Protein AF-A0A398BNW0-F1 (afdb_monomer)

Structure (mmCIF, N/CA/C/O backbone):
data_AF-A0A398BNW0-F1
#
_entry.id   AF-A0A398BNW0-F1
#
loop_
_atom_site.group_PDB
_atom_site.id
_atom_site.type_symbol
_atom_site.label_atom_id
_atom_site.label_alt_id
_at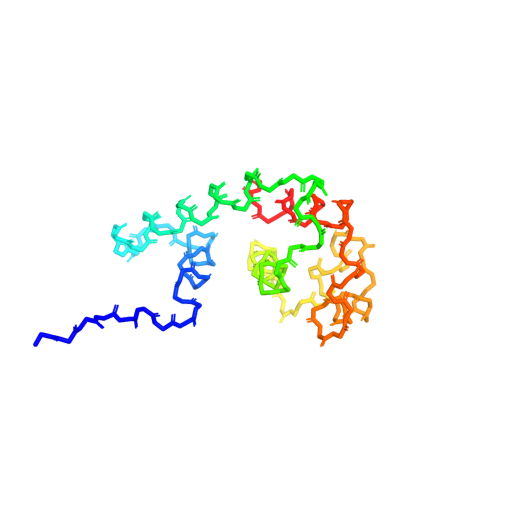om_site.label_comp_id
_atom_site.label_asym_id
_atom_site.label_entity_id
_atom_site.label_seq_id
_atom_site.pdbx_PDB_ins_code
_atom_site.Cartn_x
_atom_site.Cartn_y
_atom_site.Cartn_z
_atom_site.occupancy
_atom_site.B_iso_or_equiv
_atom_site.auth_seq_id
_atom_site.auth_comp_id
_atom_site.auth_asym_id
_atom_site.auth_atom_id
_atom_site.pdbx_PDB_model_num
ATOM 1 N N . MET A 1 1 ? -35.550 0.754 -6.105 1.00 36.28 1 MET A N 1
ATOM 2 C CA . MET A 1 1 ? -34.546 -0.235 -5.673 1.00 36.28 1 MET A CA 1
ATOM 3 C C . MET A 1 1 ? -33.232 0.264 -6.237 1.00 36.28 1 MET A C 1
ATOM 5 O O . MET A 1 1 ? -33.037 0.196 -7.439 1.00 36.28 1 MET A O 1
ATOM 9 N N . TRP A 1 2 ? -32.488 1.017 -5.429 1.00 29.73 2 TRP A N 1
ATOM 10 C CA . TRP A 1 2 ? -31.236 1.647 -5.842 1.00 29.73 2 TRP A CA 1
ATOM 11 C C . TRP A 1 2 ? -30.150 0.661 -5.425 1.00 29.73 2 TRP A C 1
ATOM 13 O O . TRP A 1 2 ? -29.912 0.504 -4.228 1.00 29.73 2 TRP A O 1
ATOM 23 N N . ASP A 1 3 ? -29.601 -0.085 -6.381 1.00 40.12 3 ASP A N 1
ATOM 24 C CA . ASP A 1 3 ? -28.512 -1.018 -6.111 1.00 40.12 3 ASP A CA 1
ATOM 25 C C . ASP A 1 3 ? -27.298 -0.179 -5.725 1.00 40.12 3 ASP A C 1
ATOM 27 O O . ASP A 1 3 ? -26.709 0.521 -6.551 1.00 40.12 3 ASP A O 1
ATOM 31 N N . GLY A 1 4 ? -27.019 -0.157 -4.422 1.00 40.19 4 GLY A N 1
ATOM 32 C CA . GLY A 1 4 ? -25.934 0.591 -3.810 1.00 40.19 4 GLY A CA 1
ATOM 33 C C . GLY A 1 4 ? -24.596 0.084 -4.319 1.00 40.19 4 GLY A C 1
ATOM 34 O O . GLY A 1 4 ? -23.948 -0.733 -3.672 1.00 40.19 4 GLY A O 1
ATOM 35 N N . ASN A 1 5 ? -24.181 0.588 -5.479 1.00 43.91 5 ASN A N 1
ATOM 36 C CA . ASN A 1 5 ? -22.798 0.565 -5.913 1.00 43.91 5 ASN A CA 1
ATOM 37 C C . ASN A 1 5 ? -21.997 1.281 -4.825 1.00 43.91 5 ASN A C 1
ATOM 39 O O . ASN A 1 5 ? -22.020 2.511 -4.734 1.00 43.91 5 ASN A O 1
ATOM 43 N N . ALA A 1 6 ? -21.347 0.499 -3.962 1.00 51.44 6 ALA A N 1
ATOM 44 C CA . ALA A 1 6 ? -20.361 1.001 -3.025 1.00 51.44 6 ALA A CA 1
ATOM 45 C C . ALA A 1 6 ? -19.407 1.898 -3.818 1.00 51.44 6 ALA A C 1
ATOM 47 O O . ALA A 1 6 ? -18.853 1.466 -4.833 1.00 51.44 6 ALA A O 1
ATOM 48 N N . ALA A 1 7 ? -19.276 3.160 -3.405 1.00 46.81 7 ALA A N 1
ATOM 49 C CA . ALA A 1 7 ? -18.405 4.101 -4.090 1.00 46.81 7 ALA A CA 1
ATOM 50 C C . ALA A 1 7 ? -17.011 3.458 -4.253 1.00 46.81 7 ALA A C 1
ATOM 52 O O . ALA A 1 7 ? -16.554 2.785 -3.313 1.00 46.81 7 ALA A O 1
ATOM 53 N N . PRO A 1 8 ? -16.345 3.615 -5.413 1.00 48.19 8 PRO A N 1
ATOM 54 C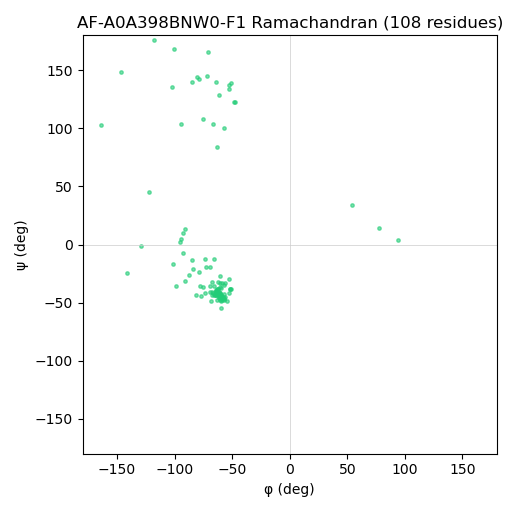 CA . PRO A 1 8 ? -14.993 3.105 -5.614 1.00 48.19 8 PRO A CA 1
ATOM 55 C C . PRO A 1 8 ? -14.107 3.498 -4.423 1.00 48.19 8 PRO A C 1
ATOM 57 O O . PRO A 1 8 ? -14.044 4.672 -4.067 1.00 48.19 8 PRO A O 1
ATOM 60 N N . GLY A 1 9 ? -13.499 2.512 -3.757 1.00 56.56 9 GLY A N 1
ATOM 61 C CA . GLY A 1 9 ? -12.660 2.730 -2.571 1.00 56.56 9 GLY A CA 1
ATOM 62 C C . GLY A 1 9 ? -13.354 2.602 -1.206 1.00 56.56 9 GLY A C 1
ATOM 63 O O . GLY A 1 9 ? -12.703 2.768 -0.180 1.00 56.56 9 GLY A O 1
ATOM 64 N N . THR A 1 10 ? -14.639 2.238 -1.129 1.00 63.56 10 THR A N 1
ATOM 65 C CA . THR A 1 10 ? -15.304 2.014 0.179 1.00 63.56 10 THR A CA 1
ATOM 66 C C . THR A 1 10 ? -14.658 0.860 0.968 1.00 63.56 10 THR A C 1
ATOM 68 O O . THR A 1 10 ? -14.445 0.967 2.172 1.00 63.56 10 THR A O 1
ATOM 71 N N . HIS A 1 11 ? -14.251 -0.210 0.280 1.00 61.53 11 HIS A N 1
ATOM 72 C CA . HIS A 1 11 ? -13.496 -1.329 0.864 1.00 61.53 11 HIS A CA 1
ATOM 73 C C . HIS A 1 11 ? -12.076 -0.917 1.297 1.00 61.53 11 HIS A C 1
ATOM 75 O O . HIS A 1 11 ? -11.567 -1.404 2.302 1.00 61.53 11 HIS A O 1
ATOM 81 N N . GLN A 1 12 ? -11.462 0.034 0.584 1.00 62.41 12 GLN A N 1
ATOM 82 C CA . GLN A 1 12 ? -10.150 0.606 0.913 1.00 62.41 12 GLN A CA 1
ATOM 83 C C . GLN A 1 12 ? -10.214 1.432 2.207 1.00 62.41 12 GLN A C 1
ATOM 85 O O . GLN A 1 12 ? -9.332 1.328 3.056 1.00 62.41 12 GLN A O 1
ATOM 90 N N . ILE A 1 13 ? -11.290 2.205 2.393 1.00 63.34 13 ILE A N 1
ATOM 91 C CA . ILE A 1 13 ? -11.565 2.928 3.642 1.00 63.34 13 ILE A CA 1
ATOM 92 C C . ILE A 1 13 ? -11.819 1.936 4.784 1.00 63.34 13 ILE A C 1
ATOM 94 O O . ILE A 1 13 ? -11.262 2.104 5.859 1.00 63.34 13 ILE A O 1
ATOM 98 N N . ALA A 1 14 ? -12.587 0.868 4.558 1.00 64.50 14 ALA A N 1
ATOM 99 C CA . ALA A 1 14 ? -12.848 -0.131 5.594 1.00 64.50 14 ALA A CA 1
ATOM 100 C C . ALA A 1 14 ? -11.572 -0.854 6.068 1.00 64.50 14 ALA A C 1
ATOM 102 O O . ALA A 1 14 ? -11.379 -0.999 7.271 1.00 64.50 14 ALA A O 1
ATOM 103 N N . LEU A 1 15 ? -10.667 -1.238 5.155 1.00 65.25 15 LEU A N 1
ATOM 104 C CA . LEU A 1 15 ? -9.372 -1.839 5.517 1.00 65.25 15 LEU A CA 1
ATOM 105 C C . LEU A 1 15 ? -8.487 -0.862 6.305 1.00 65.25 15 LEU A C 1
ATOM 107 O O . LEU A 1 15 ? -7.824 -1.232 7.271 1.00 65.25 15 LEU A O 1
ATOM 111 N N . ARG A 1 16 ? -8.493 0.406 5.895 1.00 64.62 16 ARG A N 1
ATOM 112 C CA . ARG A 1 16 ? -7.786 1.491 6.573 1.00 64.62 16 ARG A CA 1
ATOM 113 C C . ARG A 1 16 ? -8.290 1.690 8.011 1.00 64.62 16 ARG A C 1
ATOM 115 O O . ARG A 1 16 ? -7.478 1.865 8.916 1.00 64.62 16 ARG A O 1
ATOM 122 N N . GLU A 1 17 ? -9.604 1.656 8.214 1.00 63.78 17 GLU A N 1
ATOM 123 C CA . GLU A 1 17 ? -10.239 1.817 9.527 1.00 63.78 17 GLU A CA 1
ATOM 124 C C . GLU A 1 17 ? -10.098 0.556 10.406 1.00 63.78 17 GLU A C 1
ATOM 126 O O . GLU A 1 17 ? -9.823 0.694 11.594 1.00 63.78 17 GLU A O 1
ATOM 131 N N . GLU A 1 18 ? -10.161 -0.664 9.843 1.00 65.12 18 GLU A N 1
ATOM 132 C CA . GLU A 1 18 ? -9.876 -1.931 10.560 1.00 65.12 18 GLU A CA 1
ATOM 133 C C . GLU A 1 18 ? -8.516 -1.879 11.270 1.00 65.12 18 GLU A C 1
ATOM 135 O O . GLU A 1 18 ? -8.346 -2.369 12.386 1.00 65.12 18 GLU A O 1
ATOM 140 N N . VAL A 1 19 ? -7.545 -1.252 10.615 1.00 63.66 19 VAL A N 1
ATOM 141 C CA . VAL A 1 19 ? -6.180 -1.119 11.107 1.00 63.66 19 VAL A CA 1
ATOM 142 C C . VAL A 1 19 ? -6.028 -0.016 12.164 1.00 63.66 19 VAL A C 1
ATOM 144 O O . VAL A 1 19 ? -5.093 -0.071 12.967 1.00 63.66 19 VAL A O 1
ATOM 147 N N . MET A 1 20 ? -6.924 0.973 12.184 1.00 64.12 20 MET A N 1
ATOM 148 C CA . MET A 1 20 ? -6.844 2.140 13.068 1.00 64.12 20 MET A CA 1
ATOM 149 C C . MET A 1 20 ? -7.723 2.034 14.319 1.00 64.12 20 MET A C 1
ATOM 151 O O . MET A 1 20 ? -7.291 2.514 15.367 1.00 64.12 20 MET A O 1
ATOM 155 N N . ASP A 1 21 ? -8.909 1.419 14.242 1.00 59.97 21 ASP A N 1
ATOM 156 C CA . ASP A 1 21 ? -9.814 1.257 15.389 1.00 59.97 21 ASP A CA 1
ATOM 157 C C . ASP A 1 21 ? -10.900 0.181 15.135 1.00 59.97 21 ASP A C 1
ATOM 159 O O . ASP A 1 21 ? -11.888 0.403 14.434 1.00 59.97 21 ASP A O 1
ATOM 163 N N . MET A 1 22 ? -10.739 -1.016 15.713 1.00 50.97 22 MET A N 1
ATOM 164 C CA . MET A 1 22 ? -11.597 -2.185 15.437 1.00 50.97 22 MET A CA 1
ATOM 165 C C . MET A 1 22 ? -13.014 -2.128 16.046 1.00 50.97 22 MET A C 1
ATOM 167 O O . MET A 1 22 ? -13.841 -2.975 15.719 1.00 50.97 22 MET A O 1
ATOM 171 N N . ALA A 1 23 ? -13.317 -1.202 16.962 1.00 55.16 23 ALA A N 1
ATOM 172 C CA . ALA A 1 23 ? -14.470 -1.359 17.861 1.00 55.16 23 ALA A CA 1
ATOM 173 C C . ALA A 1 23 ? -15.797 -0.731 17.380 1.00 55.16 23 ALA A C 1
ATOM 175 O O . ALA A 1 23 ? -16.818 -0.926 18.039 1.00 55.16 23 ALA A O 1
ATOM 176 N N . SER A 1 24 ? -15.810 0.029 16.278 1.00 64.12 24 SER A N 1
ATOM 177 C CA . SER A 1 24 ? -16.972 0.864 15.904 1.00 64.12 24 SER A CA 1
ATOM 178 C C . SER A 1 24 ? -17.489 0.701 14.470 1.00 64.12 24 SER A C 1
ATOM 180 O O . SER A 1 24 ? -18.489 1.327 14.109 1.00 64.12 24 SER A O 1
ATOM 182 N N . LEU A 1 25 ? -16.859 -0.145 13.649 1.00 67.56 25 LEU A N 1
ATOM 183 C CA . LEU A 1 25 ? -17.307 -0.358 12.274 1.00 67.56 25 LEU A CA 1
ATOM 184 C C . LEU A 1 25 ? -18.523 -1.301 12.212 1.00 67.56 25 LEU A C 1
ATOM 186 O O . LEU A 1 25 ? -18.571 -2.298 12.932 1.00 67.56 25 LEU A O 1
ATOM 190 N N . PRO A 1 26 ? -19.491 -1.042 11.314 1.00 81.06 26 PRO A N 1
ATOM 191 C CA . PRO A 1 26 ? -20.515 -2.017 10.950 1.00 81.06 26 PRO A CA 1
ATOM 192 C C . PRO A 1 26 ? -19.897 -3.359 10.523 1.00 81.06 26 PRO A C 1
ATOM 194 O O . PRO A 1 26 ? -18.960 -3.369 9.722 1.00 81.06 26 PRO A O 1
ATOM 197 N N . GLU A 1 27 ? -20.470 -4.486 10.967 1.00 80.69 27 GLU A N 1
ATOM 198 C CA . GLU A 1 27 ? -19.976 -5.843 10.641 1.00 80.69 27 GLU A CA 1
ATOM 199 C C . GLU A 1 27 ? -19.800 -6.050 9.127 1.00 80.69 27 GLU A C 1
ATOM 201 O O . GLU A 1 27 ? -18.801 -6.601 8.676 1.00 80.69 27 GLU A O 1
ATOM 206 N N . THR A 1 28 ? -20.708 -5.505 8.311 1.00 83.25 28 THR A N 1
ATOM 207 C CA . THR A 1 28 ? -20.634 -5.604 6.845 1.00 83.25 28 THR A CA 1
ATOM 208 C C . THR A 1 28 ? -19.373 -4.972 6.256 1.00 83.25 28 THR A C 1
ATOM 210 O O . THR A 1 28 ? -18.878 -5.436 5.233 1.00 83.25 28 THR A O 1
ATOM 213 N N . LEU A 1 29 ? -18.857 -3.899 6.865 1.00 78.62 29 LEU A N 1
ATOM 214 C CA . LEU A 1 29 ? -17.613 -3.260 6.428 1.00 78.62 29 LEU A CA 1
ATOM 215 C C . LEU A 1 29 ? -16.393 -4.049 6.904 1.00 78.62 29 LEU A C 1
ATOM 217 O O . LEU A 1 29 ? -15.425 -4.164 6.154 1.00 78.62 29 LEU A O 1
ATOM 221 N N . MET A 1 30 ? -16.456 -4.648 8.096 1.00 79.88 30 MET A N 1
ATOM 222 C CA . MET A 1 30 ? -15.405 -5.550 8.571 1.00 79.88 30 MET A CA 1
ATOM 223 C C . MET A 1 30 ? -15.271 -6.782 7.674 1.00 79.88 30 MET A C 1
ATOM 225 O O . MET A 1 30 ? -14.158 -7.170 7.329 1.00 79.88 30 MET A O 1
ATOM 229 N N . ASP A 1 31 ? -16.382 -7.369 7.232 1.00 84.19 31 ASP A N 1
ATOM 230 C CA . ASP A 1 31 ? -16.354 -8.507 6.310 1.00 84.19 31 ASP A CA 1
ATOM 231 C C . ASP A 1 31 ? -15.763 -8.141 4.944 1.00 84.19 31 ASP A C 1
ATOM 233 O O . ASP A 1 31 ? -14.973 -8.904 4.383 1.00 84.19 31 ASP A O 1
ATOM 237 N N . GLN A 1 32 ? -16.073 -6.948 4.428 1.00 82.38 32 GLN A N 1
ATOM 238 C CA . GLN A 1 32 ? -15.460 -6.438 3.198 1.00 82.38 32 GLN A CA 1
ATOM 239 C C . GLN A 1 32 ? -13.953 -6.211 3.359 1.00 82.38 32 GLN A C 1
ATOM 241 O O . GLN A 1 32 ? -13.186 -6.585 2.472 1.00 82.38 32 GLN A O 1
ATOM 246 N N . ALA A 1 33 ? -13.517 -5.651 4.489 1.00 83.19 33 ALA A N 1
ATOM 247 C CA . ALA A 1 33 ? -12.102 -5.448 4.787 1.00 83.19 33 ALA A CA 1
ATOM 248 C C . ALA A 1 33 ? -11.345 -6.785 4.908 1.00 83.19 33 ALA A C 1
ATOM 250 O O . ALA A 1 33 ? -10.298 -6.964 4.281 1.00 83.19 33 ALA A O 1
ATOM 251 N N . ARG A 1 34 ? -11.929 -7.778 5.596 1.00 85.25 34 ARG A N 1
ATOM 252 C CA . ARG A 1 34 ? -11.397 -9.151 5.683 1.00 85.25 34 ARG A CA 1
ATOM 253 C C . ARG A 1 34 ? -11.277 -9.808 4.307 1.00 85.25 34 ARG A C 1
ATOM 255 O O . ARG A 1 34 ? -10.257 -10.439 4.022 1.00 85.25 34 ARG A O 1
ATOM 262 N N . ALA A 1 35 ? -12.296 -9.667 3.457 1.00 87.69 35 ALA A N 1
ATOM 263 C CA . ALA A 1 35 ? -12.287 -10.210 2.100 1.00 87.69 35 ALA A CA 1
ATOM 264 C C . ALA A 1 35 ? -11.204 -9.550 1.234 1.00 87.69 35 ALA A C 1
ATOM 266 O O . ALA A 1 35 ? -10.461 -10.240 0.535 1.00 87.69 35 ALA A O 1
ATOM 267 N N . GLU A 1 36 ? -11.060 -8.230 1.333 1.00 88.88 36 GLU A N 1
ATOM 268 C CA . GLU A 1 36 ? -10.042 -7.484 0.599 1.00 88.88 36 GLU A CA 1
ATOM 269 C C . GLU A 1 36 ? -8.626 -7.836 1.072 1.00 88.88 36 GLU A C 1
ATOM 271 O O . GLU A 1 36 ? -7.736 -8.101 0.263 1.00 88.88 36 GLU A O 1
ATOM 276 N N . ARG A 1 37 ? -8.427 -7.966 2.387 1.00 89.81 37 ARG A N 1
ATOM 277 C CA . ARG A 1 37 ? -7.187 -8.485 2.974 1.00 89.81 37 ARG A CA 1
ATOM 278 C C . ARG A 1 37 ? -6.850 -9.875 2.431 1.00 89.81 37 ARG A C 1
ATOM 280 O O . ARG A 1 37 ? -5.697 -10.133 2.089 1.00 89.81 37 ARG A O 1
ATOM 287 N N . ALA A 1 38 ? -7.833 -10.771 2.347 1.00 90.56 38 ALA A N 1
ATOM 288 C CA . ALA A 1 38 ? -7.635 -12.110 1.797 1.00 90.56 38 ALA A CA 1
ATOM 289 C C . ALA A 1 38 ? -7.252 -12.067 0.308 1.00 90.56 38 ALA A C 1
ATOM 291 O O . ALA A 1 38 ? -6.330 -12.776 -0.094 1.00 90.56 38 ALA A O 1
ATOM 292 N N . ARG A 1 39 ? -7.890 -11.197 -0.490 1.00 93.75 39 ARG A N 1
ATOM 293 C CA . ARG A 1 39 ? -7.548 -10.981 -1.905 1.00 93.75 39 ARG A CA 1
ATOM 294 C C . ARG A 1 39 ? -6.102 -10.512 -2.070 1.00 93.75 39 ARG A C 1
ATOM 296 O O . ARG A 1 39 ? -5.367 -11.082 -2.870 1.00 93.75 39 ARG A O 1
ATOM 303 N N . LEU A 1 40 ? -5.682 -9.510 -1.297 1.00 92.12 40 LEU A N 1
ATOM 304 C CA . LEU A 1 40 ? -4.327 -8.949 -1.348 1.00 92.12 40 LEU A CA 1
ATOM 305 C C . LEU A 1 40 ? -3.253 -9.987 -0.996 1.00 92.12 40 LEU A C 1
ATOM 307 O O . LEU A 1 40 ? -2.210 -10.043 -1.645 1.00 92.12 40 LEU A O 1
ATOM 311 N N . LEU A 1 41 ? -3.520 -10.829 0.008 1.00 91.44 41 LEU A N 1
ATOM 312 C CA . LEU A 1 41 ? -2.621 -11.909 0.429 1.00 91.44 41 LEU A CA 1
ATOM 313 C C . LEU A 1 41 ? -2.574 -13.091 -0.553 1.00 91.44 41 LEU A C 1
ATOM 315 O O . LEU A 1 41 ? -1.631 -13.877 -0.494 1.00 91.44 41 LEU A O 1
ATOM 319 N N . ALA A 1 42 ? -3.571 -13.230 -1.429 1.00 93.31 42 ALA A N 1
ATOM 320 C CA . ALA A 1 42 ? -3.636 -14.298 -2.422 1.00 93.31 42 ALA A CA 1
ATOM 321 C C . ALA A 1 42 ? -2.864 -13.985 -3.717 1.00 93.31 42 ALA A C 1
ATOM 323 O O . ALA A 1 42 ? -2.639 -14.899 -4.508 1.00 93.31 42 ALA A O 1
ATOM 324 N N . LEU A 1 43 ? -2.456 -12.728 -3.943 1.00 92.62 43 LEU A N 1
ATOM 325 C CA . LEU A 1 43 ? -1.671 -12.360 -5.123 1.00 92.62 43 LEU A CA 1
ATOM 326 C C . LEU A 1 43 ? -0.305 -13.052 -5.115 1.00 92.62 43 LEU A C 1
ATOM 328 O O . LEU A 1 43 ? 0.363 -13.130 -4.086 1.00 92.62 43 LEU A O 1
ATOM 332 N N . THR A 1 44 ? 0.129 -13.511 -6.285 1.00 92.69 44 THR A N 1
ATOM 333 C CA . THR A 1 44 ? 1.396 -14.211 -6.517 1.00 92.69 44 THR A CA 1
ATOM 334 C C . THR A 1 44 ? 2.304 -13.428 -7.467 1.00 92.69 44 THR A C 1
ATOM 336 O O . THR A 1 44 ? 1.921 -12.402 -8.027 1.00 92.69 44 THR A O 1
ATOM 339 N N . ILE A 1 45 ? 3.526 -13.924 -7.694 1.00 91.62 45 ILE A N 1
ATOM 340 C CA . ILE A 1 45 ? 4.470 -13.333 -8.661 1.00 91.62 45 ILE A CA 1
ATOM 341 C C . ILE A 1 45 ? 3.851 -13.246 -10.068 1.00 91.62 45 ILE A C 1
ATOM 343 O O . ILE A 1 45 ? 4.154 -12.310 -10.806 1.00 91.62 45 ILE A O 1
ATOM 347 N N . ALA A 1 46 ? 2.985 -14.197 -10.438 1.00 92.81 46 ALA A N 1
ATOM 348 C CA . ALA A 1 46 ? 2.336 -14.228 -11.749 1.00 92.81 46 ALA A CA 1
ATOM 349 C C . ALA A 1 46 ? 1.304 -13.102 -11.939 1.00 92.81 46 ALA A C 1
ATOM 351 O O . ALA A 1 46 ? 0.982 -12.762 -13.074 1.00 92.81 46 ALA A O 1
ATOM 352 N N . ASP A 1 47 ? 0.834 -12.502 -10.844 1.00 90.44 47 ASP A N 1
ATOM 353 C CA . ASP A 1 47 ? -0.183 -11.447 -10.839 1.00 90.44 47 ASP A CA 1
ATOM 354 C C . ASP A 1 47 ? 0.432 -10.036 -10.871 1.00 90.44 47 ASP A C 1
ATOM 356 O O . ASP A 1 47 ? -0.255 -9.037 -10.661 1.00 90.44 47 ASP A O 1
ATOM 360 N N . MET A 1 48 ? 1.746 -9.934 -11.097 1.00 89.44 48 MET A N 1
ATOM 361 C CA . MET A 1 48 ? 2.453 -8.657 -11.148 1.00 89.44 48 MET A CA 1
ATOM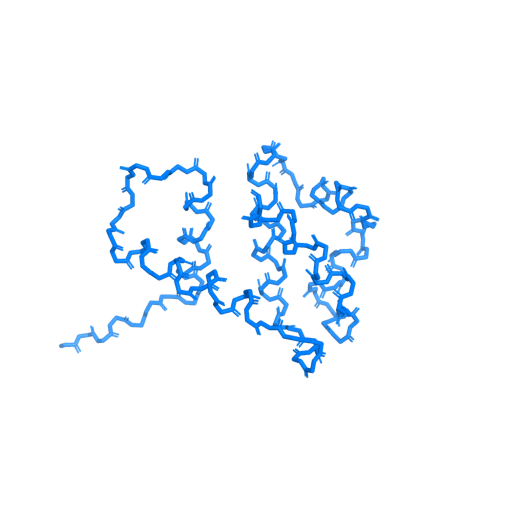 362 C C . MET A 1 48 ? 2.369 -8.021 -12.553 1.00 89.44 48 MET A C 1
ATOM 364 O O . MET A 1 48 ? 2.564 -8.713 -13.556 1.00 89.44 48 MET A O 1
ATOM 368 N N . PRO A 1 49 ? 2.178 -6.692 -12.660 1.00 90.56 49 PRO A N 1
ATOM 369 C CA . PRO A 1 49 ? 2.020 -5.744 -11.562 1.00 90.56 49 PRO A CA 1
ATOM 370 C C . PRO A 1 49 ? 0.585 -5.746 -10.997 1.00 90.56 49 PRO A C 1
ATOM 372 O O . PRO A 1 49 ? -0.376 -5.831 -11.765 1.00 90.56 49 PRO A O 1
ATOM 375 N N . PRO A 1 50 ? 0.424 -5.561 -9.679 1.00 89.88 50 PRO A N 1
ATOM 376 C CA . PRO A 1 50 ? -0.886 -5.382 -9.079 1.00 89.88 50 PRO A CA 1
ATOM 377 C C . PRO A 1 50 ? -1.463 -4.004 -9.453 1.00 89.88 50 PRO A C 1
ATOM 379 O O . PRO A 1 50 ? -0.730 -3.107 -9.896 1.00 89.88 50 PRO A O 1
ATOM 382 N N . PRO A 1 51 ? -2.771 -3.793 -9.241 1.00 88.38 51 PRO A N 1
ATOM 383 C CA . PRO A 1 51 ? -3.383 -2.475 -9.346 1.00 88.38 51 PRO A CA 1
ATOM 384 C C . PRO A 1 51 ? -2.646 -1.421 -8.487 1.00 88.38 51 PRO A C 1
ATOM 386 O O . PRO A 1 51 ? -2.377 -1.666 -7.309 1.00 88.38 51 PRO A O 1
ATOM 389 N N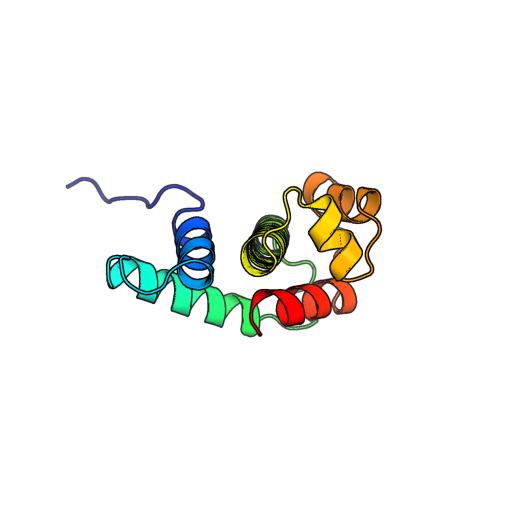 . PRO A 1 52 ? -2.343 -0.221 -9.020 1.00 87.38 52 PRO A N 1
ATOM 390 C CA . PRO A 1 52 ? -1.679 0.852 -8.261 1.00 87.38 52 PRO A CA 1
ATOM 391 C C . PRO A 1 52 ? -2.457 1.330 -7.032 1.00 87.38 52 PRO A C 1
ATOM 393 O O . PRO A 1 52 ? -1.862 1.810 -6.061 1.00 87.38 52 PRO A O 1
ATOM 396 N N . ASP A 1 53 ? -3.781 1.198 -7.074 1.00 88.56 53 ASP A N 1
ATOM 397 C CA . ASP A 1 53 ? -4.660 1.531 -5.957 1.00 88.56 53 ASP A CA 1
ATOM 398 C C . ASP A 1 53 ? -4.419 0.595 -4.769 1.00 88.56 53 ASP A C 1
ATOM 400 O O . ASP A 1 53 ? -4.395 1.057 -3.630 1.00 88.56 53 ASP A O 1
ATOM 404 N N . ASP A 1 54 ? -4.114 -0.681 -5.023 1.00 91.56 54 ASP A N 1
ATOM 405 C CA . ASP A 1 54 ? -3.782 -1.639 -3.970 1.00 91.56 54 ASP A CA 1
ATOM 406 C C . ASP A 1 54 ? -2.471 -1.250 -3.277 1.00 91.56 54 ASP A C 1
ATOM 408 O O . ASP A 1 54 ? -2.372 -1.242 -2.051 1.00 91.56 54 ASP A O 1
ATOM 412 N N . LEU A 1 55 ? -1.458 -0.850 -4.053 1.00 92.06 55 LEU A N 1
ATOM 413 C CA . LEU A 1 55 ? -0.198 -0.359 -3.492 1.00 92.06 55 LEU A CA 1
ATOM 414 C C . LEU A 1 55 ? -0.412 0.932 -2.686 1.00 92.06 55 LEU A C 1
ATOM 416 O O . LEU A 1 55 ? 0.177 1.106 -1.618 1.00 92.06 55 LEU A O 1
ATOM 420 N N . SER A 1 56 ? -1.272 1.828 -3.176 1.00 91.75 56 SER A N 1
ATOM 421 C CA . SER A 1 56 ? -1.638 3.060 -2.470 1.00 91.75 56 SER A CA 1
ATOM 422 C C . SER A 1 56 ? -2.322 2.767 -1.137 1.00 91.75 56 SER A C 1
ATOM 424 O O . SER A 1 56 ? -1.967 3.378 -0.129 1.00 91.75 56 SER A O 1
ATOM 426 N N . LEU A 1 57 ? -3.243 1.803 -1.126 1.00 91.19 57 LEU A N 1
ATOM 427 C CA . LEU A 1 57 ? -3.942 1.340 0.066 1.00 91.19 57 LEU A CA 1
ATOM 428 C C . LEU A 1 57 ? -2.972 0.783 1.110 1.00 91.19 57 LEU A C 1
ATOM 430 O O . LEU A 1 57 ? -3.045 1.157 2.282 1.00 91.19 57 LEU A O 1
ATOM 434 N N . LEU A 1 58 ? -2.036 -0.079 0.706 1.00 92.94 58 LEU A N 1
ATOM 435 C CA . LEU A 1 58 ? -1.057 -0.647 1.634 1.00 92.94 58 LEU A CA 1
ATOM 436 C C . LEU A 1 58 ? -0.149 0.435 2.237 1.00 92.94 58 LEU A C 1
ATOM 438 O O . LEU A 1 58 ? 0.157 0.398 3.428 1.00 92.94 58 LEU A O 1
ATOM 442 N N . ILE A 1 59 ? 0.247 1.435 1.450 1.00 95.12 59 ILE A N 1
ATOM 443 C CA . ILE A 1 59 ? 1.068 2.548 1.943 1.00 95.12 59 ILE A CA 1
ATOM 444 C C . ILE A 1 59 ? 0.297 3.449 2.902 1.00 95.12 59 ILE A C 1
ATOM 446 O O . ILE A 1 59 ? 0.849 3.848 3.929 1.00 95.12 59 ILE A O 1
ATOM 450 N N . ASP A 1 60 ? -0.970 3.738 2.613 1.00 93.06 60 ASP A N 1
ATOM 451 C CA . ASP A 1 60 ? -1.840 4.442 3.556 1.00 93.06 60 ASP A CA 1
ATOM 452 C C . ASP A 1 60 ? -1.975 3.664 4.860 1.00 93.06 60 ASP A C 1
ATOM 454 O O . ASP A 1 60 ? -1.825 4.238 5.937 1.00 93.06 60 ASP A O 1
ATOM 458 N N . THR A 1 61 ? -2.164 2.351 4.760 1.00 91.69 61 THR A N 1
ATOM 459 C CA . THR A 1 61 ? -2.246 1.450 5.909 1.00 91.69 61 THR A CA 1
ATOM 460 C C . THR A 1 61 ? -0.983 1.539 6.773 1.00 91.69 61 THR A C 1
ATOM 462 O O . THR A 1 61 ? -1.076 1.742 7.982 1.00 91.69 61 THR A O 1
ATOM 465 N N . ILE A 1 62 ? 0.210 1.483 6.169 1.00 93.31 62 ILE A N 1
ATOM 466 C CA . ILE A 1 62 ? 1.490 1.643 6.885 1.00 93.31 62 ILE A CA 1
ATOM 467 C C . ILE A 1 62 ? 1.584 3.018 7.547 1.00 93.31 62 ILE A C 1
ATOM 469 O O . ILE A 1 62 ? 1.994 3.112 8.707 1.00 93.31 62 ILE A O 1
ATOM 473 N N . CYS A 1 63 ? 1.211 4.080 6.827 1.00 92.62 63 CYS A N 1
ATOM 474 C CA . CYS A 1 63 ? 1.183 5.436 7.365 1.00 92.62 63 CYS A CA 1
ATOM 475 C C . CYS A 1 63 ? 0.350 5.516 8.637 1.00 92.62 63 CYS A C 1
ATOM 477 O O . CYS A 1 63 ? 0.804 6.044 9.649 1.00 92.62 63 CYS A O 1
ATOM 479 N N . MET A 1 64 ? -0.849 4.956 8.584 1.00 88.62 64 MET A N 1
ATOM 480 C CA . MET A 1 64 ? -1.804 5.007 9.673 1.00 88.62 64 MET A CA 1
ATOM 481 C C . MET A 1 64 ? -1.361 4.193 10.886 1.00 88.62 64 MET A C 1
ATOM 483 O O . MET A 1 64 ? -1.275 4.756 11.979 1.00 88.62 64 MET A O 1
ATOM 487 N N . ARG A 1 65 ? -0.928 2.941 10.690 1.00 87.88 65 ARG A N 1
ATOM 488 C CA . ARG A 1 65 ? -0.384 2.086 11.769 1.00 87.88 65 ARG A CA 1
ATOM 489 C C . ARG A 1 65 ? 0.730 2.758 12.551 1.00 87.88 65 ARG A C 1
ATOM 491 O O . ARG A 1 65 ? 0.798 2.650 13.771 1.00 87.88 65 ARG A O 1
ATOM 498 N N . ASN A 1 66 ? 1.610 3.447 11.834 1.00 87.94 66 ASN A N 1
ATOM 499 C CA . ASN A 1 66 ? 2.797 4.064 12.408 1.00 87.94 66 ASN A CA 1
ATOM 500 C C . ASN A 1 66 ? 2.591 5.541 12.776 1.00 87.94 66 ASN A C 1
ATOM 502 O O . ASN A 1 66 ? 3.545 6.198 13.189 1.00 87.94 66 ASN A O 1
ATOM 506 N N . ARG A 1 67 ? 1.364 6.070 12.642 1.00 90.31 67 ARG A N 1
ATOM 507 C CA . ARG A 1 67 ? 1.019 7.480 12.900 1.00 90.31 67 ARG A CA 1
ATOM 508 C C . ARG A 1 67 ? 1.899 8.468 12.128 1.00 90.31 67 ARG A C 1
ATOM 510 O O . ARG A 1 67 ? 2.211 9.554 12.611 1.00 90.31 67 ARG A O 1
ATOM 517 N N . PHE A 1 68 ? 2.303 8.083 10.924 1.00 92.44 68 PHE A N 1
ATOM 518 C CA . PHE A 1 68 ? 3.023 8.957 10.015 1.00 92.44 68 PHE A CA 1
ATOM 519 C C . PHE A 1 68 ? 2.097 10.033 9.457 1.00 92.44 68 PHE A C 1
ATOM 521 O O . PHE A 1 68 ? 0.924 9.799 9.169 1.00 92.44 68 PHE A O 1
ATOM 528 N N . THR A 1 69 ? 2.658 11.218 9.260 1.00 90.75 69 THR A N 1
ATOM 529 C CA . THR A 1 69 ? 1.944 12.396 8.758 1.00 90.75 69 THR A CA 1
ATOM 530 C C . THR A 1 69 ? 1.862 12.420 7.235 1.00 90.75 69 THR A C 1
ATOM 532 O O . THR A 1 69 ? 0.989 13.076 6.668 1.00 90.75 69 THR A O 1
ATOM 535 N N . ALA A 1 70 ? 2.754 11.693 6.553 1.00 92.38 70 ALA A N 1
ATOM 536 C CA . ALA A 1 70 ? 2.807 11.649 5.097 1.00 92.38 70 ALA A CA 1
ATOM 537 C C . ALA A 1 70 ? 3.254 10.284 4.559 1.00 92.38 70 ALA A C 1
ATOM 539 O O . ALA A 1 70 ? 4.148 9.647 5.116 1.00 92.38 70 ALA A O 1
ATOM 540 N N . ARG A 1 71 ? 2.745 9.902 3.374 1.00 93.56 71 ARG A N 1
ATOM 541 C CA . ARG A 1 71 ? 3.175 8.692 2.631 1.00 93.56 71 ARG A CA 1
ATOM 542 C C . ARG A 1 71 ? 4.686 8.613 2.422 1.00 93.56 71 ARG A C 1
ATOM 544 O O . ARG A 1 71 ? 5.247 7.527 2.355 1.00 93.56 71 ARG A O 1
ATOM 551 N N . ALA A 1 72 ? 5.362 9.759 2.332 1.00 96.00 72 ALA A N 1
ATOM 552 C CA . ALA A 1 72 ? 6.816 9.811 2.220 1.00 96.00 72 ALA A CA 1
ATOM 553 C C . ALA A 1 72 ? 7.528 9.146 3.411 1.00 96.00 72 ALA A C 1
ATOM 555 O O . ALA A 1 72 ? 8.597 8.570 3.234 1.00 96.00 72 ALA A O 1
ATOM 556 N N . GLU A 1 73 ? 6.957 9.209 4.612 1.00 96.75 73 GLU A N 1
ATOM 557 C CA . GLU A 1 73 ? 7.506 8.551 5.799 1.00 96.75 73 GLU A CA 1
ATOM 558 C C . GLU A 1 73 ? 7.285 7.037 5.739 1.00 96.75 73 GLU A C 1
ATOM 560 O O . GLU A 1 73 ? 8.237 6.294 5.963 1.00 96.75 73 GLU A O 1
ATOM 565 N N . ALA A 1 74 ? 6.102 6.576 5.311 1.00 95.81 74 ALA A N 1
ATOM 566 C CA . ALA A 1 74 ? 5.840 5.152 5.076 1.00 95.81 74 ALA A CA 1
ATOM 567 C C . ALA A 1 74 ? 6.779 4.551 4.022 1.00 95.81 74 ALA A C 1
ATOM 569 O O . ALA A 1 74 ? 7.343 3.482 4.242 1.00 95.81 74 ALA A O 1
ATOM 570 N N . TRP A 1 75 ? 7.023 5.259 2.915 1.00 96.38 75 TRP A N 1
ATOM 571 C CA . TRP A 1 75 ? 7.986 4.816 1.904 1.00 96.38 75 TRP A CA 1
ATOM 572 C C . TRP A 1 75 ? 9.391 4.645 2.481 1.00 96.38 75 TRP A C 1
ATOM 574 O O . TRP A 1 75 ? 10.009 3.601 2.283 1.00 96.38 75 TRP A O 1
ATOM 584 N N . ARG A 1 76 ? 9.877 5.633 3.246 1.00 96.81 76 ARG A N 1
ATOM 585 C CA . ARG A 1 76 ? 11.183 5.535 3.919 1.00 96.81 76 ARG A CA 1
ATOM 586 C C . ARG A 1 76 ? 11.218 4.388 4.923 1.00 96.81 76 ARG A C 1
ATOM 588 O O . ARG A 1 76 ? 12.236 3.712 5.014 1.00 96.81 76 ARG A O 1
ATOM 595 N N . HIS A 1 77 ? 10.122 4.168 5.646 1.00 94.81 77 HIS A N 1
ATOM 596 C CA . HIS A 1 77 ? 10.008 3.113 6.648 1.00 94.81 77 HIS A CA 1
ATOM 597 C C . HIS A 1 77 ? 10.206 1.716 6.047 1.00 94.81 77 HIS A C 1
ATOM 599 O O . HIS A 1 77 ? 10.874 0.885 6.653 1.00 94.81 77 HIS A O 1
ATOM 605 N N . ILE A 1 78 ? 9.718 1.490 4.824 1.00 93.75 78 ILE A N 1
ATOM 606 C CA . ILE A 1 78 ? 9.930 0.237 4.082 1.00 93.75 78 ILE A CA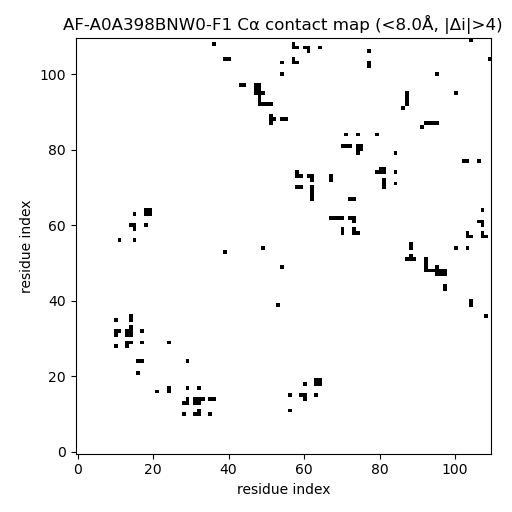 1
ATOM 607 C C . ILE A 1 78 ? 11.176 0.258 3.178 1.00 93.75 78 ILE A C 1
ATOM 609 O O . ILE A 1 78 ? 11.335 -0.597 2.311 1.00 93.75 78 ILE A O 1
ATOM 613 N N . GLY A 1 79 ? 12.065 1.242 3.351 1.00 94.62 79 GLY A N 1
ATOM 614 C CA . GLY A 1 79 ? 13.339 1.332 2.630 1.00 94.62 79 GLY A CA 1
ATOM 615 C C . GLY A 1 79 ? 13.245 1.833 1.183 1.00 94.62 79 GLY A C 1
ATOM 616 O O . GLY A 1 79 ? 14.212 1.722 0.431 1.00 94.62 79 GLY A O 1
ATOM 617 N N . ILE A 1 80 ? 12.113 2.406 0.771 1.00 94.06 80 ILE A N 1
ATOM 618 C CA . ILE A 1 80 ? 11.892 2.912 -0.589 1.00 94.06 80 ILE A CA 1
ATOM 619 C C . ILE A 1 80 ? 12.025 4.440 -0.617 1.00 94.06 80 ILE A C 1
ATOM 621 O O . ILE A 1 80 ? 11.493 5.168 0.221 1.00 94.06 80 ILE A O 1
ATOM 625 N N . ASN A 1 81 ? 12.726 4.962 -1.629 1.00 95.19 81 ASN A N 1
ATOM 626 C CA . ASN A 1 81 ? 12.811 6.405 -1.848 1.00 95.19 81 ASN A CA 1
ATOM 627 C C . ASN A 1 81 ? 11.402 6.995 -2.111 1.00 95.19 81 ASN A C 1
ATOM 629 O O . ASN A 1 81 ? 10.725 6.517 -3.022 1.00 95.19 81 ASN A O 1
ATOM 633 N N . PRO A 1 82 ? 10.964 8.059 -1.408 1.00 96.12 82 PRO A N 1
ATOM 634 C CA . PRO A 1 82 ? 9.621 8.625 -1.577 1.00 96.12 82 PRO A CA 1
ATOM 635 C C . PRO A 1 82 ? 9.267 9.071 -2.997 1.00 96.12 82 PRO A C 1
ATOM 637 O O . PRO A 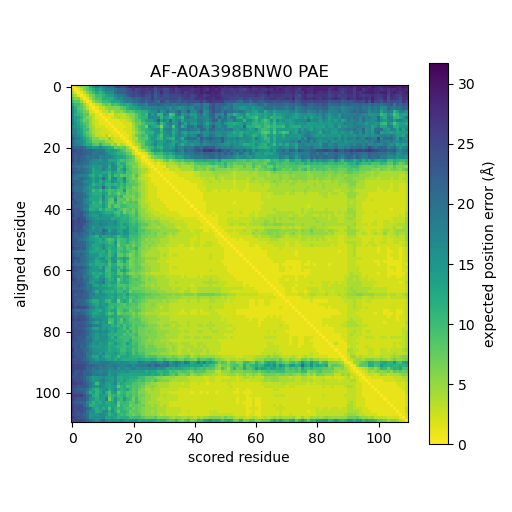1 82 ? 8.116 8.933 -3.405 1.00 96.12 82 PRO A O 1
ATOM 640 N N . ASN A 1 83 ? 10.235 9.585 -3.763 1.00 93.81 83 ASN A N 1
ATOM 641 C CA . ASN A 1 83 ? 10.000 9.981 -5.152 1.00 93.81 83 ASN A CA 1
ATOM 642 C C . ASN A 1 83 ? 9.715 8.748 -6.013 1.00 93.81 83 ASN A C 1
ATOM 644 O O . ASN A 1 83 ? 8.741 8.739 -6.759 1.00 93.81 83 ASN A O 1
ATOM 648 N N . ARG A 1 84 ? 10.496 7.673 -5.819 1.00 91.75 84 ARG A N 1
ATOM 649 C CA . ARG A 1 84 ? 10.241 6.375 -6.458 1.00 91.75 84 ARG A CA 1
ATOM 650 C C . ARG A 1 84 ? 8.873 5.824 -6.056 1.00 91.75 84 ARG A C 1
ATOM 652 O O . ARG A 1 84 ? 8.124 5.399 -6.922 1.00 91.75 84 AR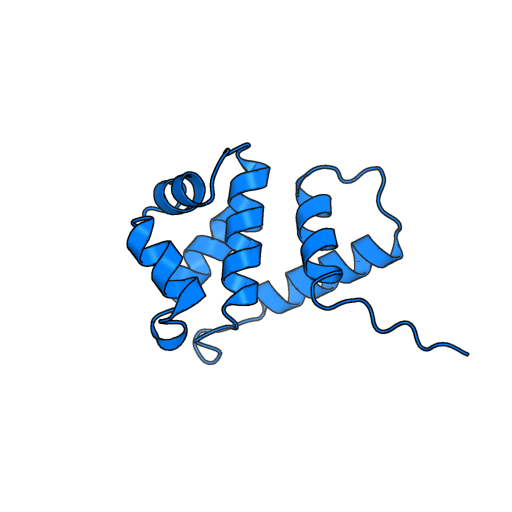G A O 1
ATOM 659 N N . GLY A 1 85 ? 8.531 5.874 -4.769 1.00 92.50 85 GLY A N 1
ATOM 660 C CA . GLY A 1 85 ? 7.226 5.451 -4.258 1.00 92.50 85 GLY A CA 1
ATOM 661 C C . GLY A 1 85 ? 6.055 6.194 -4.909 1.00 92.50 85 GLY A C 1
ATOM 662 O O . GLY A 1 85 ? 5.095 5.584 -5.373 1.00 92.50 85 GLY A O 1
ATOM 663 N N . ARG A 1 86 ? 6.160 7.523 -5.023 1.00 91.06 86 ARG A N 1
ATOM 664 C CA . ARG A 1 86 ? 5.171 8.348 -5.730 1.00 91.06 86 ARG A CA 1
ATOM 665 C C . ARG A 1 86 ? 5.054 7.964 -7.208 1.00 91.06 86 ARG A C 1
ATOM 667 O O . ARG A 1 86 ? 3.944 7.908 -7.732 1.00 91.06 86 ARG A O 1
ATOM 674 N N . ASP A 1 87 ? 6.174 7.704 -7.874 1.00 90.75 87 ASP A N 1
ATOM 675 C CA . ASP A 1 87 ? 6.184 7.351 -9.295 1.00 90.75 87 ASP A CA 1
ATOM 676 C C . ASP A 1 87 ? 5.578 5.962 -9.554 1.00 90.75 87 ASP A C 1
ATOM 678 O O . ASP A 1 87 ? 4.866 5.794 -10.548 1.00 90.75 87 ASP A O 1
ATOM 682 N N . LEU A 1 88 ? 5.782 5.001 -8.643 1.00 90.56 88 LEU A N 1
ATOM 683 C CA . LEU A 1 88 ? 5.157 3.670 -8.690 1.00 90.56 88 LEU A CA 1
ATOM 684 C C . LEU A 1 88 ? 3.623 3.748 -8.662 1.00 90.56 88 LEU A C 1
ATOM 686 O O . LEU A 1 88 ? 2.971 2.999 -9.382 1.00 90.56 88 LEU A O 1
ATOM 690 N N . ILE A 1 89 ? 3.059 4.686 -7.894 1.00 87.88 89 ILE A N 1
ATOM 691 C CA . ILE A 1 89 ? 1.608 4.914 -7.831 1.00 87.88 89 ILE A CA 1
ATOM 692 C C . ILE A 1 89 ? 1.101 5.676 -9.068 1.00 87.88 89 ILE A C 1
ATOM 694 O O . ILE A 1 89 ? 0.063 5.335 -9.624 1.00 87.88 89 ILE A O 1
ATOM 698 N N . ALA A 1 90 ? 1.804 6.728 -9.500 1.00 81.25 90 ALA A N 1
ATOM 699 C CA . ALA A 1 90 ? 1.240 7.702 -10.439 1.00 81.25 90 ALA A CA 1
ATOM 700 C C . ALA A 1 90 ? 1.484 7.404 -11.929 1.00 81.25 90 ALA A C 1
ATOM 702 O O . ALA A 1 90 ? 0.698 7.837 -12.769 1.00 81.25 90 ALA A O 1
ATOM 703 N N . ARG A 1 91 ? 2.613 6.776 -12.290 1.00 71.56 91 ARG A N 1
ATOM 704 C CA . ARG A 1 91 ? 3.066 6.700 -13.701 1.00 71.56 91 ARG A CA 1
ATOM 705 C C . ARG A 1 91 ? 3.691 5.363 -14.086 1.00 71.56 91 ARG A C 1
ATOM 707 O O . ARG A 1 91 ? 3.671 5.002 -15.259 1.00 71.56 91 ARG A O 1
ATOM 714 N N . SER A 1 92 ? 4.227 4.632 -13.112 1.00 77.31 92 SER A N 1
ATOM 715 C CA . SER A 1 92 ? 5.072 3.457 -13.330 1.00 77.31 92 SER A CA 1
ATOM 716 C C . SER A 1 92 ? 4.500 2.205 -12.669 1.00 77.31 92 SER A C 1
ATOM 718 O O . SER A 1 92 ? 5.244 1.431 -12.075 1.00 77.31 92 SER A O 1
ATOM 720 N N . ALA A 1 93 ? 3.193 1.966 -12.815 1.00 68.69 93 ALA A N 1
ATOM 721 C CA . ALA A 1 93 ? 2.530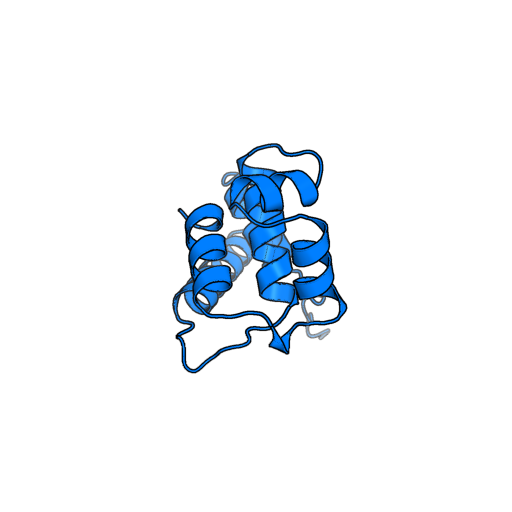 0.751 -12.324 1.00 68.69 93 ALA A CA 1
ATOM 722 C C . ALA A 1 93 ? 3.247 -0.534 -12.780 1.00 68.69 93 ALA A C 1
ATOM 724 O O . ALA A 1 93 ? 3.437 -1.468 -12.013 1.00 68.69 93 ALA A O 1
ATOM 725 N N . ARG A 1 94 ? 3.745 -0.542 -14.024 1.00 81.44 94 ARG A N 1
ATOM 726 C CA . ARG A 1 94 ? 4.511 -1.661 -14.601 1.00 81.44 94 ARG A CA 1
ATOM 727 C C . ARG A 1 94 ? 5.866 -1.920 -13.934 1.00 81.44 94 ARG A C 1
ATOM 729 O O . ARG A 1 94 ? 6.478 -2.938 -14.221 1.00 81.44 94 ARG A O 1
ATOM 736 N N . ALA A 1 95 ? 6.344 -1.004 -13.094 1.00 84.88 95 ALA A N 1
ATOM 737 C CA . ALA A 1 95 ? 7.591 -1.144 -12.349 1.00 84.88 95 ALA A CA 1
ATOM 738 C C . ALA A 1 95 ? 7.380 -1.690 -10.926 1.00 84.88 95 ALA A C 1
ATOM 740 O O . ALA A 1 95 ? 8.348 -1.785 -10.171 1.00 84.88 95 ALA A O 1
ATOM 741 N N . ILE A 1 96 ? 6.138 -2.019 -10.546 1.00 89.50 9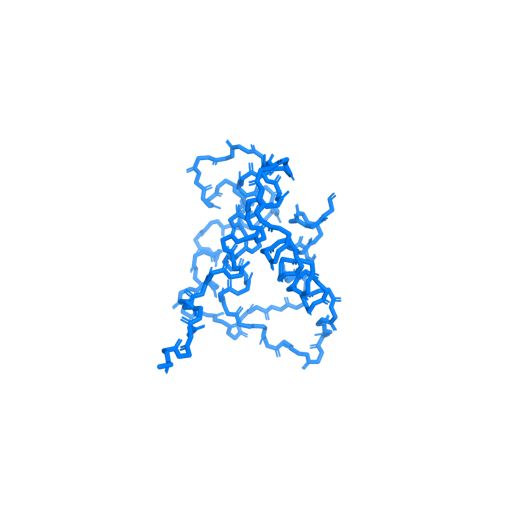6 ILE A N 1
ATOM 742 C CA . ILE A 1 96 ? 5.852 -2.719 -9.294 1.00 89.50 96 ILE A CA 1
ATOM 743 C C . ILE A 1 96 ? 6.237 -4.186 -9.489 1.00 89.50 96 ILE A C 1
ATOM 745 O O . ILE A 1 96 ? 5.578 -4.922 -10.221 1.00 89.50 96 ILE A O 1
ATOM 749 N N . ASP A 1 97 ? 7.329 -4.587 -8.846 1.00 90.44 97 ASP A N 1
ATOM 750 C CA . ASP A 1 97 ? 7.804 -5.962 -8.820 1.00 90.44 97 ASP A CA 1
ATOM 751 C C . ASP A 1 97 ? 7.420 -6.661 -7.508 1.00 90.44 97 ASP A C 1
ATOM 753 O O . ASP A 1 97 ? 6.976 -6.045 -6.532 1.00 90.44 97 ASP A O 1
ATOM 757 N N . TRP A 1 98 ? 7.589 -7.984 -7.495 1.00 91.44 98 TRP A N 1
ATOM 758 C CA . TRP A 1 98 ? 7.244 -8.801 -6.337 1.00 91.44 98 TRP A CA 1
ATOM 759 C C . TRP A 1 98 ? 7.962 -8.374 -5.043 1.00 91.44 98 TRP A C 1
ATOM 761 O O . TRP A 1 98 ? 7.293 -8.302 -4.014 1.00 91.44 98 TRP A O 1
ATOM 771 N N . PRO A 1 99 ? 9.271 -8.044 -5.038 1.00 93.25 99 PRO A N 1
ATOM 772 C CA . PRO A 1 99 ? 9.938 -7.550 -3.834 1.00 93.25 99 PRO A CA 1
ATOM 773 C C . PRO A 1 99 ? 9.301 -6.289 -3.241 1.00 93.25 99 PRO A C 1
ATOM 775 O O . PRO A 1 99 ? 9.094 -6.234 -2.025 1.00 93.25 99 PRO A O 1
ATOM 778 N N . ILE A 1 100 ? 8.959 -5.291 -4.067 1.00 92.94 100 ILE A N 1
ATOM 779 C CA . ILE A 1 100 ? 8.280 -4.072 -3.601 1.00 92.94 100 ILE A CA 1
ATOM 780 C C . ILE A 1 100 ? 6.907 -4.422 -3.024 1.00 92.94 100 ILE A C 1
ATOM 782 O O . ILE A 1 100 ? 6.563 -3.985 -1.921 1.00 92.94 100 ILE A O 1
ATOM 786 N N . TRP A 1 101 ? 6.138 -5.233 -3.750 1.00 93.25 101 TRP A N 1
ATOM 787 C CA . TRP A 1 101 ? 4.801 -5.649 -3.343 1.00 93.25 101 TRP A CA 1
ATOM 788 C C . TRP A 1 101 ? 4.807 -6.407 -2.010 1.00 93.25 101 TRP A C 1
ATOM 790 O O . TRP A 1 101 ? 4.151 -5.996 -1.052 1.00 93.25 101 TRP A O 1
ATOM 800 N N . PHE A 1 102 ? 5.610 -7.467 -1.919 1.00 93.25 102 PHE A N 1
ATOM 801 C CA . PHE A 1 102 ? 5.717 -8.319 -0.739 1.00 93.25 102 PHE A CA 1
ATOM 802 C C . PHE A 1 102 ? 6.190 -7.539 0.490 1.00 93.25 102 PHE A C 1
ATOM 804 O O . PHE A 1 102 ? 5.643 -7.708 1.579 1.00 93.25 102 PHE A O 1
ATOM 811 N N . THR A 1 103 ? 7.169 -6.646 0.316 1.00 94.06 103 THR A N 1
ATOM 812 C CA . THR A 1 103 ? 7.632 -5.778 1.406 1.00 94.06 103 THR A CA 1
ATOM 813 C C . THR A 1 103 ? 6.494 -4.889 1.896 1.00 94.06 103 THR A C 1
ATOM 815 O O . THR A 1 103 ? 6.242 -4.814 3.094 1.00 94.06 103 THR A O 1
ATOM 818 N N . THR A 1 104 ? 5.748 -4.263 0.986 1.00 93.88 104 THR A N 1
ATOM 819 C CA . THR A 1 104 ? 4.639 -3.383 1.374 1.00 93.88 104 THR A CA 1
ATOM 820 C C . THR A 1 104 ? 3.533 -4.165 2.098 1.00 93.88 104 THR A C 1
ATOM 822 O O . THR A 1 104 ? 3.071 -3.733 3.154 1.00 93.88 104 THR A O 1
ATOM 825 N N . LEU A 1 105 ? 3.166 -5.356 1.608 1.00 92.50 105 LEU A N 1
ATOM 826 C CA . LEU A 1 105 ? 2.216 -6.249 2.284 1.00 92.50 105 LEU A CA 1
ATOM 827 C C . LEU A 1 105 ? 2.665 -6.613 3.704 1.00 92.50 105 LEU A C 1
ATOM 829 O O . LEU A 1 105 ? 1.870 -6.536 4.642 1.00 92.50 105 LEU A O 1
ATOM 833 N N . ALA A 1 106 ? 3.935 -6.993 3.865 1.00 91.00 106 ALA A N 1
ATOM 834 C CA . ALA A 1 106 ? 4.486 -7.429 5.143 1.00 91.00 106 ALA A CA 1
ATOM 835 C C . ALA A 1 106 ? 4.444 -6.332 6.215 1.00 91.00 106 ALA A C 1
ATOM 837 O O . ALA A 1 106 ? 4.263 -6.655 7.381 1.00 91.00 106 ALA A O 1
ATOM 838 N N . TYR A 1 107 ? 4.582 -5.059 5.839 1.00 91.25 107 TYR A N 1
ATOM 839 C CA . TYR A 1 107 ? 4.502 -3.936 6.780 1.00 91.25 107 TYR A CA 1
ATOM 840 C C . TYR A 1 107 ? 3.072 -3.427 7.007 1.00 91.25 107 TYR A C 1
ATOM 842 O O . TYR A 1 107 ? 2.786 -2.848 8.053 1.00 91.25 107 TYR A O 1
ATOM 850 N N . ALA A 1 108 ? 2.174 -3.607 6.039 1.00 90.06 108 ALA A N 1
ATOM 851 C CA . ALA A 1 108 ? 0.797 -3.132 6.140 1.00 90.06 108 ALA A CA 1
ATOM 852 C C . ALA A 1 108 ? -0.102 -4.079 6.952 1.00 90.06 108 ALA A C 1
ATOM 854 O O . ALA A 1 108 ? -0.910 -3.632 7.767 1.00 90.06 108 ALA A O 1
ATOM 855 N N . ILE A 1 109 ? 0.021 -5.390 6.719 1.00 84.19 109 ILE A N 1
ATOM 856 C CA . ILE A 1 109 ? -0.955 -6.390 7.183 1.00 84.19 109 ILE A CA 1
ATOM 857 C C . ILE A 1 109 ? -0.483 -7.145 8.439 1.00 84.19 109 ILE A C 1
ATOM 859 O O . ILE A 1 109 ? -1.301 -7.761 9.127 1.00 84.19 109 ILE A O 1
ATOM 863 N N . ARG A 1 110 ? 0.813 -7.098 8.754 1.00 64.44 110 ARG A N 1
ATOM 864 C CA . ARG A 1 110 ? 1.421 -7.799 9.892 1.00 64.44 110 ARG A CA 1
ATOM 865 C C . ARG A 1 110 ? 1.464 -6.905 11.123 1.00 64.44 110 ARG A C 1
ATOM 867 O O . ARG A 1 110 ? 0.909 -7.313 12.160 1.00 64.44 110 ARG A O 1
#

Sequence (110 aa):
MWDGNAAPGTHQIALREEVMDMASLPETLMDQARAERARLLALTIADMPPPPDDLSLLIDTICMRNRFTARAEAWRHIGINPNRGRDLIARSARAIDWPIWFTTLAYAIR

Solvent-accessible surface area (backbone atoms only — not comparable to full-atom values): 6334 Å² total; per-residue (Å²): 138,80,82,79,72,70,58,91,58,53,53,55,51,31,41,45,40,56,68,72,55,75,88,79,68,59,67,73,44,52,53,44,17,53,51,50,52,51,55,64,71,65,62,52,75,87,54,60,47,59,64,38,65,58,58,50,47,34,40,51,32,32,11,57,72,69,70,45,93,43,61,54,51,31,27,48,72,75,73,37,57,40,67,59,52,52,38,35,56,75,77,32,38,85,70,46,45,59,70,62,51,52,52,43,49,56,63,40,75,108

pLDDT: mean 81.83, std 15.93, range [29.73, 96.81]

Mean predicted aligned error: 8.3 Å

Organism: NCBI:txid2306023

Nearest PDB structures (foldseek):
  7y16-assembly1_B  TM=2.639E-01  e=7.393E+00  Cyberlindnera jadinii

Foldseek 3Di:
DDPPPPPPCLLLVLLLVCLQPVPDDDPVSVVSVVVVLVVLVPDDQVCPPDQLVVLVSLLSLLCRNVVNPDSCVSCVVLVHHSVVSVCCNPPPSNPDGPVNSVSSSVSRPD

Radius of gyration: 14.3 Å; Cα contacts (8 Å, |Δi|>4): 105; chains: 1; bounding box: 48×27×32 Å

Secondary structure (DSSP, 8-state):
-----PPTTHHHHHHHHHHH-TTSS-HHHHHHHHHHHHHHHH--GGGPSPPHHHHHHHHHHHHHHTT-SSHHHHHHHTT--HHHHHHHHHT-GGG--HHHHHHHHHHHH-